Protein AF-A0AAJ3PY54-F1 (afdb_monomer)

Solvent-accessible surface area (backbone atoms only — not comparable to full-atom values): 5443 Å² total; per-residue (Å²): 136,85,86,75,76,69,83,66,86,71,66,76,83,81,51,77,75,67,36,73,42,71,41,44,29,62,84,31,76,56,49,32,64,71,33,71,92,53,70,34,81,52,65,39,36,36,53,59,55,46,50,51,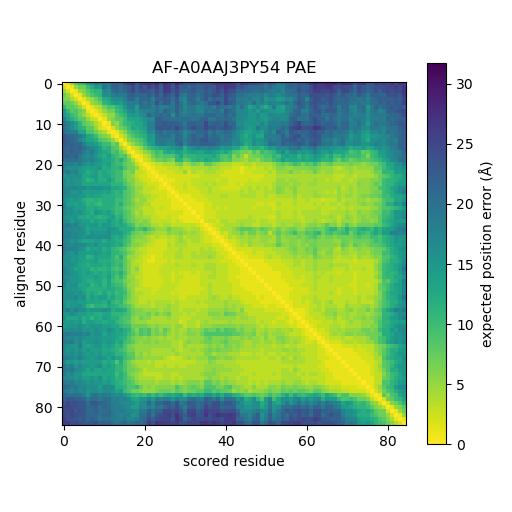44,68,77,42,47,95,74,56,54,76,91,67,56,47,73,68,52,53,48,51,51,48,68,69,64,51,71,95,72,82,76,85,130

Mean predicted aligned error: 9.93 Å

pLDDT: mean 72.61, std 16.74, range [34.09, 88.62]

Structure (mmCIF, N/CA/C/O backbone):
data_AF-A0AAJ3PY54-F1
#
_entry.id   AF-A0AAJ3PY54-F1
#
loop_
_atom_site.group_PDB
_atom_site.id
_atom_site.type_symbol
_atom_site.label_atom_id
_atom_site.label_alt_id
_atom_site.label_comp_id
_atom_site.label_asym_id
_atom_site.label_entity_id
_atom_site.label_seq_id
_atom_site.pdbx_PDB_ins_code
_atom_site.Cartn_x
_atom_site.Cartn_y
_atom_site.Cartn_z
_atom_site.occupancy
_atom_site.B_iso_or_equiv
_atom_site.auth_seq_id
_atom_site.auth_comp_id
_atom_site.auth_asym_id
_atom_site.auth_atom_id
_atom_site.pdbx_PDB_model_num
ATOM 1 N N . MET A 1 1 ? -6.849 -22.194 9.374 1.00 34.09 1 MET A N 1
ATOM 2 C CA . MET A 1 1 ? -6.477 -22.375 7.951 1.00 34.09 1 MET A CA 1
ATOM 3 C C . MET A 1 1 ? -5.141 -21.703 7.652 1.00 34.09 1 MET A C 1
ATOM 5 O O . MET A 1 1 ? -5.063 -20.485 7.712 1.00 34.09 1 MET A O 1
ATOM 9 N N . ARG A 1 2 ? -4.084 -22.461 7.330 1.00 42.00 2 ARG A N 1
ATOM 10 C CA . ARG A 1 2 ? -2.825 -21.893 6.816 1.00 42.00 2 ARG A CA 1
ATOM 11 C C . ARG A 1 2 ? -2.858 -21.977 5.290 1.00 42.00 2 ARG A C 1
ATOM 13 O O . ARG A 1 2 ? -2.499 -23.014 4.741 1.00 42.00 2 ARG A O 1
ATOM 20 N N . ARG A 1 3 ? -3.313 -20.923 4.597 1.00 49.09 3 ARG A N 1
ATOM 21 C CA . ARG A 1 3 ? -3.082 -20.814 3.146 1.00 49.09 3 ARG A CA 1
ATOM 22 C C . ARG A 1 3 ? -1.590 -20.583 2.948 1.00 49.09 3 ARG A C 1
ATOM 24 O O . ARG A 1 3 ? -1.097 -19.464 3.005 1.00 49.09 3 ARG A O 1
ATOM 31 N N . ARG A 1 4 ? -0.852 -21.681 2.819 1.00 41.53 4 ARG A N 1
ATOM 32 C CA . ARG A 1 4 ? 0.565 -21.687 2.484 1.00 41.53 4 ARG A CA 1
ATOM 33 C C . ARG A 1 4 ? 0.642 -21.398 0.986 1.00 41.53 4 ARG A C 1
ATOM 35 O O . ARG A 1 4 ? 0.775 -22.323 0.193 1.00 41.53 4 ARG A O 1
ATOM 42 N N . PHE A 1 5 ? 0.497 -20.127 0.605 1.00 49.25 5 PHE A N 1
ATOM 43 C CA . PHE A 1 5 ? 0.968 -19.663 -0.696 1.00 49.25 5 PHE A CA 1
ATOM 44 C C . PHE A 1 5 ? 2.478 -19.880 -0.671 1.00 49.25 5 PHE A C 1
ATOM 46 O O . PHE A 1 5 ? 3.237 -19.088 -0.117 1.00 49.25 5 PHE A O 1
ATOM 53 N N . LYS A 1 6 ? 2.907 -21.065 -1.124 1.00 45.41 6 LYS A N 1
ATOM 54 C CA . LYS A 1 6 ? 4.310 -21.320 -1.408 1.00 45.41 6 LYS A CA 1
ATOM 55 C C . LYS A 1 6 ? 4.690 -20.233 -2.393 1.00 45.41 6 LYS A C 1
ATOM 57 O O . LYS A 1 6 ? 4.158 -20.217 -3.498 1.00 45.41 6 LYS A O 1
ATOM 62 N N . TYR A 1 7 ? 5.553 -19.330 -1.951 1.00 44.66 7 TYR A N 1
ATOM 63 C CA . TYR A 1 7 ? 6.238 -18.391 -2.811 1.00 44.66 7 TYR A CA 1
ATOM 64 C C . TYR A 1 7 ? 6.886 -19.228 -3.917 1.00 44.66 7 TYR A C 1
ATOM 66 O O . TYR A 1 7 ? 7.888 -19.910 -3.696 1.00 44.66 7 TYR A O 1
ATOM 74 N N . ARG A 1 8 ? 6.224 -19.310 -5.071 1.00 42.62 8 ARG A N 1
ATOM 75 C CA . ARG A 1 8 ? 6.821 -19.877 -6.268 1.00 42.62 8 ARG A CA 1
ATOM 76 C C . ARG A 1 8 ? 7.691 -18.740 -6.782 1.00 42.62 8 ARG A C 1
ATOM 78 O O . ARG A 1 8 ? 7.132 -17.666 -6.987 1.00 42.62 8 ARG A O 1
ATOM 85 N N . PRO A 1 9 ? 9.016 -18.909 -6.924 1.00 41.47 9 PRO A N 1
ATOM 86 C CA . PRO A 1 9 ? 9.824 -17.883 -7.558 1.00 41.47 9 PRO A CA 1
ATOM 87 C C . PRO A 1 9 ? 9.257 -17.705 -8.965 1.00 41.47 9 PRO A C 1
ATOM 89 O O . PRO A 1 9 ? 9.383 -18.578 -9.826 1.00 41.47 9 PRO A O 1
ATOM 92 N N . VAL A 1 10 ? 8.501 -16.626 -9.143 1.00 51.44 10 VAL A N 1
ATOM 93 C CA . VAL A 1 10 ? 8.016 -16.178 -10.438 1.00 51.44 10 VAL A CA 1
ATOM 94 C C . VAL A 1 10 ? 9.265 -15.885 -11.254 1.00 51.44 10 VAL A C 1
ATOM 96 O O . VAL A 1 10 ? 10.141 -15.139 -10.815 1.00 51.44 10 VAL A O 1
ATOM 99 N N . ARG A 1 11 ? 9.421 -16.575 -12.389 1.00 46.88 11 ARG A N 1
ATOM 100 C CA . ARG A 1 11 ? 10.542 -16.310 -13.291 1.00 46.88 11 ARG A CA 1
ATOM 101 C C . ARG A 1 11 ? 10.461 -14.833 -13.692 1.00 46.88 11 ARG A C 1
ATOM 103 O O . ARG A 1 11 ? 9.369 -14.390 -14.045 1.00 46.88 11 ARG A O 1
ATOM 110 N N . PRO A 1 12 ? 11.577 -14.088 -13.672 1.00 51.28 12 PRO A N 1
ATOM 111 C CA . PRO A 1 12 ? 11.567 -12.643 -13.889 1.00 51.28 12 PRO A CA 1
ATOM 112 C C . PRO A 1 12 ? 11.056 -12.223 -15.274 1.00 51.28 12 PRO A C 1
ATOM 114 O O . PRO A 1 12 ? 10.791 -11.050 -15.456 1.00 51.28 12 PRO A O 1
ATOM 117 N N . ALA A 1 13 ? 10.879 -13.149 -16.225 1.00 52.41 13 ALA A N 1
ATOM 118 C CA . ALA A 1 13 ? 10.520 -12.854 -17.612 1.00 52.41 13 ALA A CA 1
ATOM 119 C C . ALA A 1 13 ? 9.019 -12.588 -17.883 1.00 52.41 13 ALA A C 1
ATOM 121 O O . ALA A 1 13 ? 8.712 -12.028 -18.927 1.00 52.41 13 ALA A O 1
ATOM 122 N N . ASP A 1 14 ? 8.098 -12.941 -16.974 1.00 51.59 14 ASP A N 1
ATOM 123 C CA . ASP A 1 14 ? 6.637 -12.808 -17.200 1.00 51.59 14 ASP A CA 1
ATOM 124 C C . ASP A 1 14 ? 5.979 -11.607 -16.474 1.00 51.59 14 ASP A C 1
ATOM 126 O O . ASP A 1 14 ? 4.782 -11.371 -16.623 1.00 51.59 14 ASP A O 1
ATOM 130 N N . LEU A 1 15 ? 6.736 -10.823 -15.689 1.00 54.41 15 LEU A N 1
ATOM 131 C CA . LEU A 1 15 ? 6.240 -9.662 -14.909 1.00 54.41 15 LEU A CA 1
ATOM 132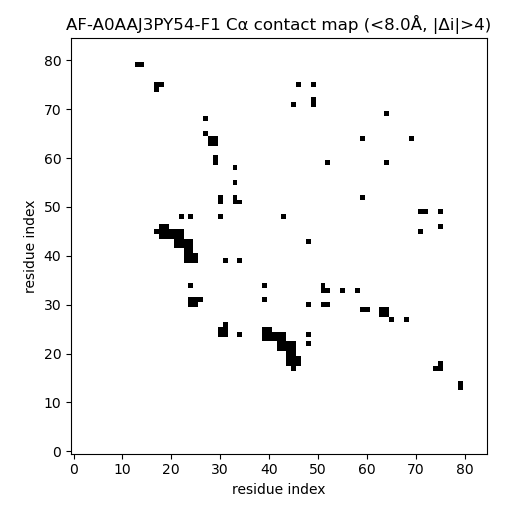 C C . LEU A 1 15 ? 6.859 -8.311 -15.345 1.00 54.41 15 LEU A C 1
ATOM 134 O O . LEU A 1 15 ? 6.753 -7.304 -14.640 1.00 54.41 15 LEU A O 1
ATOM 138 N N . THR A 1 16 ? 7.527 -8.290 -16.496 1.00 50.69 16 THR A N 1
ATOM 139 C CA . THR A 1 16 ? 8.641 -7.393 -16.874 1.00 50.69 16 THR A CA 1
ATOM 140 C C . THR A 1 16 ? 8.308 -5.930 -17.177 1.00 50.69 16 THR A C 1
ATOM 142 O O . THR A 1 16 ? 9.126 -5.239 -17.772 1.00 50.69 16 THR A O 1
ATOM 145 N N . THR A 1 17 ? 7.156 -5.392 -16.776 1.00 55.72 17 THR A N 1
ATOM 146 C CA . THR A 1 17 ? 6.895 -3.952 -16.998 1.00 55.72 17 THR A CA 1
ATOM 147 C C . THR A 1 17 ? 6.515 -3.191 -15.733 1.00 55.72 17 THR A C 1
ATOM 149 O O . THR A 1 17 ? 7.024 -2.095 -15.533 1.00 55.72 17 THR A O 1
ATOM 152 N N . ASN A 1 18 ? 5.725 -3.774 -14.824 1.00 59.84 18 ASN A N 1
ATOM 153 C CA . ASN A 1 18 ? 5.308 -3.087 -13.589 1.00 59.84 18 ASN A CA 1
ATOM 154 C C . ASN A 1 18 ? 6.010 -3.597 -12.316 1.00 59.84 18 ASN A C 1
ATOM 156 O O . ASN A 1 18 ? 5.964 -2.931 -11.286 1.00 59.84 18 ASN A O 1
ATOM 160 N N . ALA A 1 19 ? 6.683 -4.755 -12.352 1.00 64.50 19 ALA A N 1
ATOM 161 C CA . ALA A 1 19 ? 7.374 -5.308 -11.180 1.00 64.50 19 ALA A CA 1
ATOM 162 C C . ALA A 1 19 ? 8.742 -4.657 -10.892 1.00 64.50 19 ALA A C 1
ATOM 164 O O . ALA A 1 19 ? 9.197 -4.686 -9.748 1.00 64.50 19 ALA A O 1
ATOM 165 N N . GLU A 1 20 ? 9.382 -4.065 -11.906 1.00 67.12 20 GLU A N 1
ATOM 166 C CA . GLU A 1 20 ? 10.668 -3.357 -11.776 1.00 67.12 20 GLU A CA 1
ATOM 167 C C . GLU A 1 20 ? 10.517 -1.929 -11.237 1.00 67.12 20 GLU A C 1
ATOM 169 O O . GLU A 1 20 ? 11.510 -1.284 -10.898 1.00 67.12 20 GLU A O 1
ATOM 174 N N . THR A 1 21 ? 9.285 -1.420 -11.128 1.00 81.81 21 THR A N 1
ATOM 175 C CA . THR A 1 21 ? 9.029 -0.099 -10.558 1.00 81.81 21 THR A CA 1
ATOM 176 C C . THR A 1 21 ? 9.536 -0.055 -9.120 1.00 81.81 21 THR A C 1
ATOM 178 O O . THR A 1 21 ? 9.092 -0.819 -8.266 1.00 81.81 21 THR A O 1
ATOM 181 N N . MET A 1 22 ? 10.481 0.842 -8.849 1.00 84.44 22 MET A N 1
ATOM 182 C CA . MET A 1 22 ? 11.012 1.059 -7.508 1.00 84.44 22 MET A CA 1
ATOM 183 C C . MET A 1 22 ? 10.030 1.903 -6.696 1.00 84.44 22 MET A C 1
ATOM 185 O O . MET A 1 22 ? 9.653 3.003 -7.095 1.00 84.44 22 MET A O 1
ATOM 189 N N . ILE A 1 23 ? 9.626 1.378 -5.547 1.00 85.69 23 ILE A N 1
ATOM 190 C CA . ILE A 1 23 ? 8.660 1.962 -4.624 1.00 85.69 23 ILE A CA 1
ATOM 191 C C . ILE A 1 23 ? 9.368 2.256 -3.315 1.00 85.69 23 ILE A C 1
ATOM 193 O O . ILE A 1 23 ? 10.021 1.379 -2.749 1.00 85.69 23 ILE A O 1
ATOM 197 N N . VAL A 1 24 ? 9.208 3.473 -2.805 1.00 88.62 24 VAL A N 1
ATOM 198 C CA . VAL A 1 24 ? 9.665 3.835 -1.464 1.00 88.62 24 VAL A CA 1
ATOM 199 C C . VAL A 1 24 ? 8.508 3.620 -0.487 1.00 88.62 24 VAL A C 1
ATOM 201 O O . VAL A 1 24 ? 7.499 4.316 -0.592 1.00 88.62 24 VAL A O 1
ATOM 204 N N . PRO A 1 25 ? 8.610 2.690 0.480 1.00 86.75 25 PRO A N 1
ATOM 205 C CA . PRO A 1 25 ? 7.524 2.437 1.424 1.00 86.75 25 PRO A CA 1
ATOM 206 C C . PRO A 1 25 ? 7.079 3.653 2.228 1.00 86.75 25 PRO A C 1
ATOM 208 O O . PRO A 1 25 ? 5.920 3.730 2.612 1.00 86.75 25 PRO A O 1
ATOM 211 N N . ASN A 1 26 ? 7.969 4.615 2.469 1.00 87.94 26 ASN A N 1
ATOM 212 C CA . ASN A 1 26 ? 7.634 5.853 3.161 1.00 87.94 26 ASN A CA 1
ATOM 213 C C . ASN A 1 26 ? 6.602 6.725 2.417 1.00 87.94 26 ASN A C 1
ATOM 215 O O . ASN A 1 26 ? 5.910 7.494 3.082 1.00 87.94 26 ASN A O 1
ATOM 219 N N . ASP A 1 27 ? 6.464 6.587 1.093 1.00 85.75 27 ASP A N 1
ATOM 220 C CA . ASP A 1 27 ? 5.455 7.311 0.299 1.00 85.75 27 ASP A CA 1
ATOM 221 C C . ASP A 1 27 ? 4.037 6.746 0.480 1.00 85.75 27 ASP A C 1
ATOM 223 O O . ASP A 1 27 ? 3.056 7.353 0.049 1.00 85.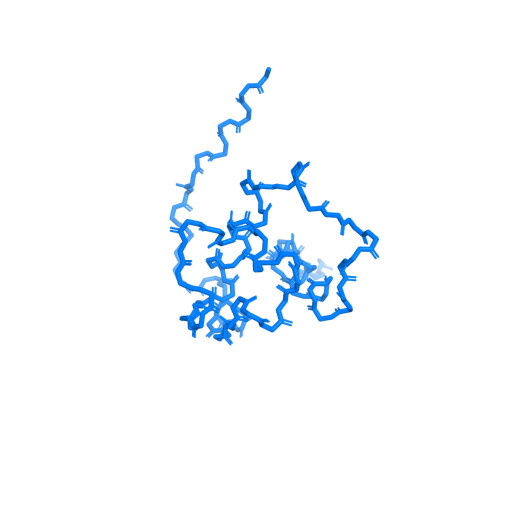75 27 ASP A O 1
ATOM 227 N N . PHE A 1 28 ? 3.923 5.586 1.130 1.00 83.88 28 PHE A N 1
ATOM 228 C CA . PHE A 1 28 ? 2.694 4.817 1.246 1.00 83.88 28 PHE A CA 1
ATOM 229 C C . PHE A 1 28 ? 2.372 4.559 2.717 1.00 83.88 28 PHE A C 1
ATOM 231 O O . PHE A 1 28 ? 3.115 3.844 3.387 1.00 83.88 28 PHE A O 1
ATOM 238 N N . PRO A 1 29 ? 1.284 5.119 3.269 1.00 84.69 29 PRO A N 1
ATOM 239 C CA . PRO A 1 29 ? 0.997 5.010 4.698 1.00 84.69 29 PRO A CA 1
ATOM 240 C C . PRO A 1 29 ? 0.751 3.561 5.143 1.00 84.69 29 PRO A C 1
ATOM 242 O O . PRO A 1 29 ? 1.224 3.161 6.214 1.00 84.69 29 PRO A O 1
ATOM 245 N N . GLU A 1 30 ? 0.079 2.753 4.318 1.00 87.12 30 GLU A N 1
ATOM 246 C CA . GLU A 1 30 ? -0.137 1.338 4.624 1.00 87.12 30 GLU A CA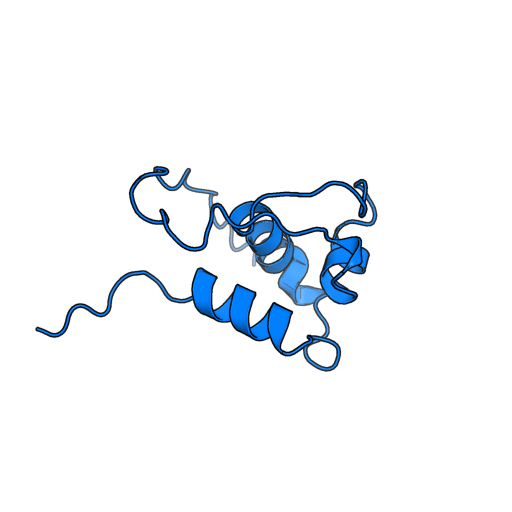 1
ATOM 247 C C . GLU A 1 30 ? 1.166 0.561 4.459 1.00 87.12 30 GLU A C 1
ATOM 249 O O . GLU A 1 30 ? 1.566 -0.157 5.376 1.00 87.12 30 GLU A O 1
ATOM 254 N N . LEU A 1 31 ? 1.908 0.771 3.362 1.00 85.56 31 LEU A N 1
ATOM 255 C CA . LEU A 1 31 ? 3.186 0.079 3.167 1.00 85.56 31 LEU A CA 1
ATOM 256 C C . LEU A 1 31 ? 4.186 0.405 4.281 1.00 85.56 31 LEU A C 1
ATOM 258 O O . LEU A 1 31 ? 4.819 -0.508 4.804 1.00 85.56 31 LEU A O 1
ATOM 262 N N . LYS A 1 32 ? 4.273 1.673 4.702 1.00 86.94 32 LYS A N 1
ATOM 263 C CA . LYS A 1 32 ? 5.066 2.140 5.847 1.00 86.94 32 LYS A CA 1
ATOM 264 C C . LYS A 1 32 ? 4.711 1.392 7.130 1.00 86.94 32 LYS A C 1
ATOM 266 O O . LYS A 1 32 ? 5.607 0.966 7.854 1.00 86.94 32 LYS A O 1
ATOM 271 N N . SER A 1 33 ? 3.419 1.188 7.384 1.00 85.81 33 SER A N 1
ATOM 272 C CA . SER A 1 33 ? 2.936 0.408 8.531 1.00 85.81 33 SER A CA 1
ATOM 273 C C . SER A 1 33 ? 3.332 -1.071 8.420 1.00 85.81 33 SER A C 1
ATOM 275 O O . SER A 1 33 ? 3.698 -1.700 9.414 1.00 85.81 33 SER A O 1
ATOM 277 N N . LEU A 1 34 ? 3.333 -1.628 7.205 1.00 85.81 34 LEU A N 1
AT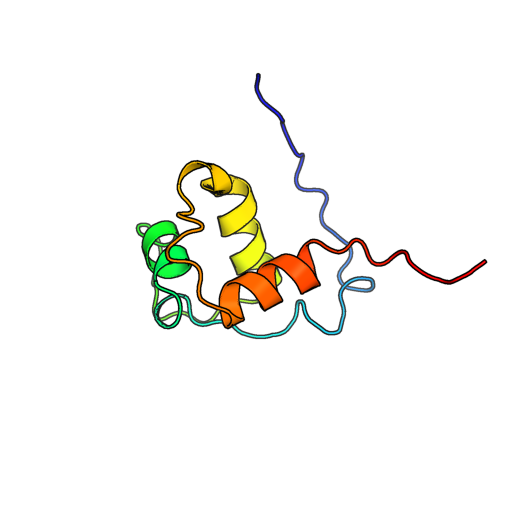OM 278 C CA . LEU A 1 34 ? 3.738 -3.013 6.947 1.00 85.81 34 LEU A CA 1
ATOM 279 C C . LEU A 1 34 ? 5.250 -3.242 7.073 1.00 85.81 34 LEU A C 1
ATOM 281 O O . LEU A 1 34 ? 5.670 -4.326 7.490 1.00 85.81 34 LEU A O 1
ATOM 285 N N . VAL A 1 35 ? 6.071 -2.245 6.731 1.00 86.25 35 VAL A N 1
ATOM 286 C CA . VAL A 1 35 ? 7.538 -2.304 6.822 1.00 86.25 35 VAL A CA 1
ATOM 287 C C . VAL A 1 35 ? 8.078 -1.883 8.185 1.00 86.25 35 VAL A C 1
ATOM 289 O O . VAL A 1 35 ? 9.252 -1.568 8.285 1.00 86.25 35 VAL A O 1
ATOM 292 N N . TRP A 1 36 ? 7.285 -1.936 9.257 1.00 82.69 36 TRP A N 1
ATOM 293 C CA . TRP A 1 36 ? 7.729 -1.570 10.613 1.00 82.69 36 TRP A CA 1
ATOM 294 C C . TRP A 1 36 ? 9.028 -2.267 11.079 1.00 82.69 36 TRP A C 1
ATOM 296 O O . TRP A 1 36 ? 9.734 -1.743 11.932 1.00 82.69 36 TRP A O 1
ATOM 306 N N . ASN A 1 37 ? 9.354 -3.441 10.519 1.00 81.69 37 ASN A N 1
ATOM 307 C CA . ASN A 1 37 ? 10.581 -4.204 10.794 1.00 81.69 37 ASN A CA 1
ATOM 308 C C . ASN A 1 37 ? 11.670 -4.036 9.704 1.00 81.69 37 ASN A C 1
ATOM 310 O O . ASN A 1 37 ? 12.571 -4.862 9.565 1.00 81.69 37 ASN A O 1
ATOM 314 N N . ARG A 1 38 ? 11.541 -3.034 8.836 1.00 80.94 38 ARG A N 1
ATOM 315 C CA . ARG A 1 38 ? 12.444 -2.730 7.719 1.00 80.94 38 ARG A CA 1
ATOM 316 C C . ARG A 1 38 ? 12.615 -1.215 7.609 1.00 80.94 38 ARG A C 1
ATOM 318 O O . ARG A 1 38 ? 11.892 -0.449 8.232 1.00 80.94 38 ARG A O 1
ATOM 325 N N . ASP A 1 39 ? 13.582 -0.789 6.806 1.00 83.88 39 ASP 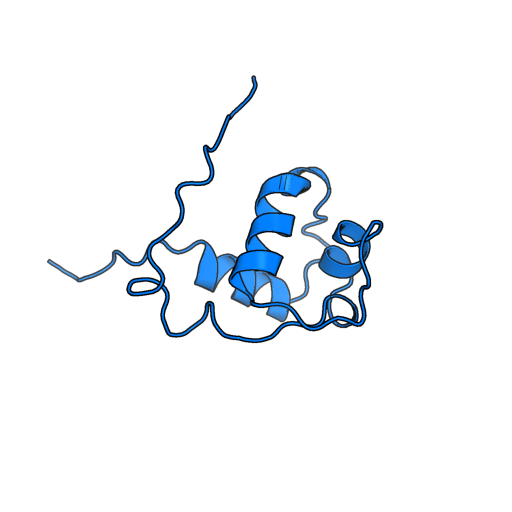A N 1
ATOM 326 C CA . ASP A 1 39 ? 13.788 0.630 6.530 1.00 83.88 39 ASP A CA 1
ATOM 327 C C . ASP A 1 39 ? 12.722 1.142 5.538 1.00 83.88 39 ASP A C 1
ATOM 329 O O . ASP A 1 39 ? 12.695 0.672 4.395 1.00 83.88 39 ASP A O 1
ATOM 333 N N . PRO A 1 40 ? 11.839 2.081 5.934 1.00 84.00 40 PRO A N 1
ATOM 334 C CA . PRO A 1 40 ? 10.816 2.626 5.048 1.00 84.00 40 PRO A CA 1
ATOM 335 C C . PRO A 1 40 ? 11.376 3.576 3.982 1.00 84.00 40 PRO A C 1
ATOM 337 O O . PRO A 1 40 ? 10.677 3.863 3.012 1.00 84.00 40 PRO A O 1
ATOM 340 N N . LEU A 1 41 ? 12.608 4.069 4.134 1.00 86.56 41 LEU A N 1
AT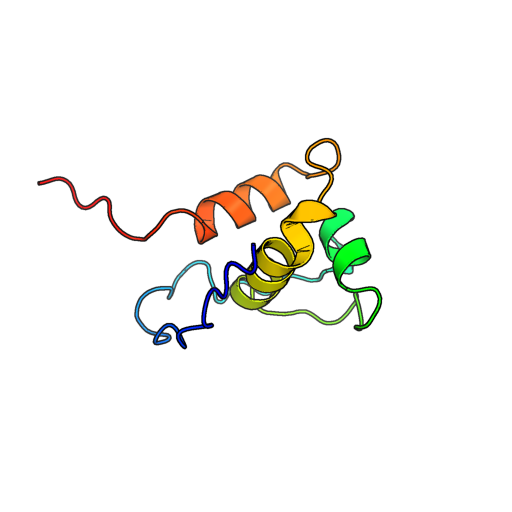OM 341 C CA . LEU A 1 41 ? 13.263 4.944 3.155 1.00 86.56 41 LEU A CA 1
ATOM 342 C C . LEU A 1 41 ? 13.942 4.153 2.034 1.00 86.56 41 LEU A C 1
ATOM 344 O O . LEU A 1 41 ? 14.318 4.716 1.006 1.00 86.56 41 LEU A O 1
ATOM 348 N N . ARG A 1 42 ? 14.096 2.839 2.210 1.00 86.00 42 ARG A N 1
ATOM 349 C CA . ARG A 1 42 ? 14.729 1.982 1.218 1.00 86.00 42 ARG A CA 1
ATOM 350 C C . ARG A 1 42 ? 13.760 1.688 0.077 1.00 86.00 42 ARG A C 1
ATOM 352 O O . ARG A 1 42 ? 12.795 0.946 0.254 1.00 86.00 42 ARG A O 1
ATOM 359 N N . ALA A 1 43 ? 14.068 2.225 -1.103 1.00 86.44 43 ALA A N 1
ATOM 360 C CA . ALA A 1 43 ? 13.379 1.861 -2.333 1.00 86.44 43 ALA A CA 1
ATOM 361 C C . ALA A 1 43 ? 13.481 0.345 -2.574 1.00 86.44 43 ALA A C 1
ATOM 363 O O . ALA A 1 43 ? 14.558 -0.247 -2.447 1.00 86.44 43 ALA A O 1
ATOM 364 N N . MET A 1 44 ? 12.354 -0.276 -2.907 1.00 87.19 44 MET A N 1
ATOM 365 C CA . MET A 1 44 ? 12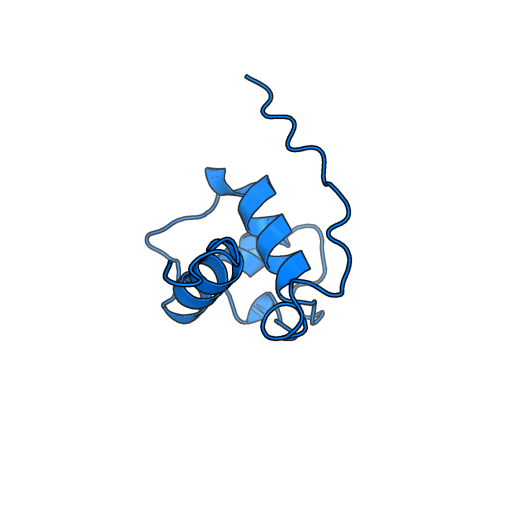.245 -1.702 -3.196 1.00 87.19 44 MET A CA 1
ATOM 366 C C . MET A 1 44 ? 11.363 -1.940 -4.417 1.00 87.19 44 MET A C 1
ATOM 368 O O . MET A 1 44 ? 10.498 -1.115 -4.712 1.00 87.19 44 MET A O 1
ATOM 372 N N . PRO A 1 45 ? 11.556 -3.046 -5.145 1.00 85.50 45 PRO A N 1
ATOM 373 C CA . PRO A 1 45 ? 10.751 -3.325 -6.320 1.00 85.50 45 PRO A CA 1
ATOM 374 C C . PRO A 1 45 ? 9.279 -3.525 -5.947 1.00 85.50 45 PRO A C 1
ATOM 376 O O . PRO A 1 45 ? 8.940 -4.054 -4.884 1.00 85.50 45 PRO A O 1
ATOM 379 N N . ALA A 1 46 ? 8.397 -3.139 -6.861 1.00 83.75 46 ALA A N 1
ATOM 380 C CA . ALA A 1 46 ? 6.954 -3.217 -6.707 1.00 83.75 46 ALA A CA 1
ATOM 381 C C . ALA A 1 46 ? 6.461 -4.628 -6.363 1.00 83.75 46 ALA A C 1
ATOM 383 O O . ALA A 1 46 ? 5.542 -4.787 -5.561 1.00 83.75 46 ALA A O 1
ATOM 384 N N . CYS A 1 47 ? 7.118 -5.664 -6.890 1.00 80.56 47 CYS A N 1
ATOM 385 C CA . CYS A 1 47 ? 6.816 -7.051 -6.543 1.00 80.56 47 CYS A CA 1
ATOM 386 C C . CYS A 1 47 ? 7.101 -7.383 -5.068 1.00 80.56 47 CYS A C 1
ATOM 388 O O . CYS A 1 47 ? 6.358 -8.148 -4.455 1.00 80.56 47 CYS A O 1
ATOM 390 N N . GLU A 1 48 ? 8.141 -6.796 -4.470 1.00 84.44 48 GLU A N 1
ATOM 391 C CA . GLU A 1 48 ? 8.457 -6.985 -3.054 1.00 84.44 48 GLU A CA 1
ATOM 392 C C . GLU A 1 48 ? 7.473 -6.217 -2.165 1.00 84.44 48 GLU A C 1
ATOM 394 O O . GLU A 1 48 ? 6.999 -6.754 -1.162 1.00 84.44 48 GLU A O 1
ATOM 399 N N . ALA A 1 49 ? 7.098 -4.999 -2.566 1.00 85.62 49 ALA A N 1
ATOM 400 C CA . ALA A 1 49 ? 6.030 -4.242 -1.918 1.00 85.62 49 ALA A CA 1
ATOM 401 C C . ALA A 1 49 ? 4.698 -5.016 -1.935 1.00 85.62 49 ALA A C 1
ATOM 403 O O . ALA A 1 49 ? 4.037 -5.158 -0.906 1.00 85.62 49 ALA A O 1
ATOM 404 N N . PHE A 1 50 ? 4.330 -5.595 -3.079 1.00 84.31 50 PHE A N 1
ATOM 405 C CA . PHE A 1 50 ? 3.126 -6.415 -3.212 1.00 84.31 50 PHE A CA 1
ATOM 406 C C . PHE A 1 50 ? 3.156 -7.662 -2.334 1.00 84.31 50 PHE A C 1
ATOM 408 O O . PHE A 1 50 ? 2.177 -7.966 -1.661 1.00 84.31 50 PHE A O 1
ATOM 415 N N . ALA A 1 51 ? 4.300 -8.333 -2.240 1.00 83.50 51 ALA A N 1
ATOM 416 C CA . ALA A 1 51 ? 4.466 -9.471 -1.346 1.00 83.50 51 ALA A CA 1
ATOM 417 C C . ALA A 1 51 ? 4.247 -9.117 0.131 1.00 83.50 51 ALA A C 1
ATOM 419 O O . ALA A 1 51 ? 3.741 -9.932 0.913 1.00 83.50 51 ALA A O 1
ATOM 420 N N . LEU A 1 52 ? 4.631 -7.900 0.532 1.00 86.44 52 LEU A N 1
ATOM 421 C CA . LEU A 1 52 ? 4.337 -7.383 1.864 1.00 86.44 52 LEU A CA 1
ATOM 422 C C . LEU A 1 52 ? 2.834 -7.174 2.044 1.00 86.44 52 LEU A C 1
ATOM 424 O O . LEU A 1 52 ? 2.316 -7.589 3.083 1.00 86.44 52 LEU A O 1
ATOM 428 N N . TYR A 1 53 ? 2.137 -6.614 1.053 1.00 86.12 53 TYR A N 1
ATOM 429 C CA . TYR A 1 53 ? 0.675 -6.517 1.075 1.00 86.12 53 TYR A CA 1
ATOM 430 C C . TYR A 1 53 ? 0.013 -7.894 1.149 1.00 86.12 53 TYR A C 1
ATOM 432 O O . TYR A 1 53 ? -0.802 -8.109 2.036 1.00 86.12 53 TYR A O 1
ATOM 440 N N . GLU A 1 54 ? 0.384 -8.858 0.305 1.00 85.25 54 GLU A N 1
ATOM 441 C CA . GLU A 1 54 ? -0.208 -10.203 0.313 1.00 85.25 54 GLU A CA 1
ATOM 442 C C . GLU A 1 54 ? -0.034 -10.894 1.668 1.00 85.25 54 GLU A C 1
ATOM 444 O O . GLU A 1 54 ? -0.982 -11.441 2.240 1.00 85.25 54 GLU A O 1
ATOM 449 N N . ARG A 1 55 ? 1.183 -10.850 2.225 1.00 83.19 55 ARG A N 1
ATOM 450 C CA . ARG A 1 55 ? 1.485 -11.499 3.505 1.00 83.19 55 ARG A CA 1
ATOM 451 C C . ARG A 1 55 ? 0.764 -10.834 4.674 1.00 83.19 55 ARG A C 1
ATOM 453 O O . ARG A 1 55 ? 0.397 -11.511 5.639 1.00 83.19 55 ARG A O 1
ATOM 460 N N . ASN A 1 56 ? 0.600 -9.518 4.611 1.00 86.44 56 ASN A N 1
ATOM 461 C CA . A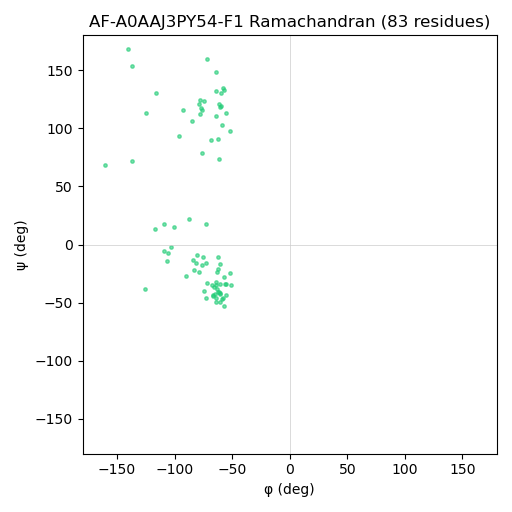SN A 1 56 ? 0.041 -8.719 5.690 1.00 86.44 56 ASN A CA 1
ATOM 462 C C . ASN A 1 56 ? -1.360 -8.189 5.376 1.00 86.44 56 ASN A C 1
ATOM 464 O O . ASN A 1 56 ? -1.818 -7.307 6.087 1.00 86.44 56 ASN A O 1
ATOM 468 N N . TRP A 1 57 ? -2.064 -8.761 4.393 1.00 83.25 57 TRP A N 1
ATOM 469 C CA . TRP A 1 57 ? -3.357 -8.267 3.900 1.00 83.25 57 TRP A CA 1
ATOM 470 C C . TRP A 1 57 ? -4.378 -8.017 5.015 1.00 83.25 57 TRP A C 1
ATOM 472 O O . TRP A 1 57 ? -5.124 -7.051 4.993 1.00 83.25 57 TRP A O 1
ATOM 482 N N . ARG A 1 58 ? -4.350 -8.852 6.058 1.00 83.31 58 ARG A N 1
ATOM 483 C CA . ARG A 1 58 ? -5.177 -8.718 7.271 1.00 83.31 58 ARG A CA 1
ATOM 484 C C . ARG A 1 58 ? -4.979 -7.419 8.070 1.00 83.31 58 ARG A C 1
ATOM 486 O O . ARG A 1 58 ? -5.782 -7.149 8.952 1.00 83.31 58 ARG A O 1
ATOM 493 N N . PHE A 1 59 ? -3.887 -6.700 7.838 1.00 80.75 59 PHE A N 1
ATOM 494 C CA . PHE A 1 59 ? -3.540 -5.435 8.488 1.00 80.75 59 PHE A CA 1
ATOM 495 C C . PHE A 1 59 ? -3.659 -4.238 7.552 1.00 80.75 59 PHE A C 1
ATOM 497 O O . PHE A 1 59 ? -3.448 -3.119 7.997 1.00 80.75 59 PHE A O 1
ATOM 504 N N . VAL A 1 60 ? -3.942 -4.483 6.274 1.00 82.56 60 VAL A N 1
ATOM 505 C CA . VAL A 1 60 ? -4.097 -3.426 5.284 1.00 82.56 60 VAL A CA 1
ATOM 506 C C . VAL A 1 60 ? -5.467 -2.805 5.489 1.00 82.56 60 VAL A C 1
ATOM 508 O O . VAL A 1 60 ? -6.485 -3.484 5.344 1.00 82.56 60 VAL A O 1
ATOM 511 N N . ASP A 1 61 ? -5.493 -1.523 5.825 1.00 82.81 61 ASP A N 1
ATOM 512 C CA . ASP A 1 61 ? -6.725 -0.757 5.915 1.00 82.81 61 ASP A CA 1
ATOM 513 C C . ASP A 1 61 ? -7.104 -0.230 4.528 1.00 82.81 61 ASP A C 1
ATOM 515 O O . ASP A 1 61 ? -6.521 0.721 4.001 1.00 82.81 61 ASP A O 1
ATOM 519 N N . THR A 1 62 ? -8.126 -0.839 3.925 1.00 80.75 62 THR A N 1
ATOM 520 C CA . THR A 1 62 ? -8.624 -0.425 2.609 1.00 80.75 62 THR A CA 1
ATOM 521 C C . THR A 1 62 ? -9.164 1.004 2.583 1.00 80.75 62 THR A C 1
ATOM 523 O O . THR A 1 62 ? -9.228 1.590 1.507 1.00 80.75 62 THR A O 1
ATOM 526 N N . GLY A 1 63 ? -9.540 1.571 3.735 1.00 81.94 63 GLY A N 1
ATOM 527 C CA . GLY A 1 63 ? -9.968 2.965 3.853 1.00 81.94 63 GLY A CA 1
ATOM 528 C C . GLY A 1 63 ? -8.813 3.970 3.811 1.00 81.94 63 GLY A C 1
ATOM 529 O O . GLY A 1 63 ? -9.045 5.147 3.548 1.00 81.94 63 GLY A O 1
ATOM 530 N N . ARG A 1 64 ? -7.572 3.519 4.040 1.00 82.38 64 ARG A N 1
ATOM 531 C CA . ARG A 1 64 ? -6.357 4.351 3.996 1.00 82.38 64 ARG A CA 1
ATOM 532 C C . ARG A 1 64 ? -5.503 4.115 2.755 1.00 82.38 64 ARG A C 1
ATOM 534 O O . ARG A 1 64 ? -4.564 4.876 2.525 1.00 82.38 64 ARG A O 1
ATOM 541 N N . LEU A 1 65 ? -5.845 3.106 1.950 1.00 83.62 65 LEU A N 1
ATOM 542 C CA . LEU A 1 65 ? -5.215 2.868 0.658 1.00 83.62 65 LEU A CA 1
ATOM 543 C C . LEU A 1 65 ? -5.421 4.077 -0.254 1.00 83.62 65 LEU A C 1
ATOM 545 O O . LEU A 1 65 ? -6.539 4.429 -0.631 1.00 83.62 65 LEU A O 1
ATOM 549 N N . THR A 1 66 ? -4.316 4.689 -0.648 1.00 85.00 66 THR A N 1
ATOM 550 C CA . THR A 1 66 ? -4.311 5.745 -1.656 1.00 85.00 66 THR A CA 1
ATOM 551 C C . THR A 1 66 ? -4.588 5.165 -3.044 1.00 85.00 66 THR A C 1
ATOM 553 O O . THR A 1 66 ? -4.354 3.983 -3.311 1.00 85.00 66 THR A O 1
ATOM 556 N N . GLU A 1 67 ? -5.030 6.003 -3.985 1.00 83.69 67 GLU A N 1
ATOM 557 C CA . GLU A 1 67 ? -5.262 5.569 -5.372 1.00 83.69 67 GLU A CA 1
ATOM 558 C C . GLU A 1 67 ? -4.019 4.938 -6.014 1.00 83.69 67 GLU A C 1
ATOM 560 O O . GLU A 1 67 ? -4.131 4.003 -6.809 1.00 83.69 67 GLU A O 1
ATOM 565 N N . ARG A 1 68 ? -2.823 5.424 -5.653 1.00 80.69 68 ARG A N 1
ATOM 566 C CA . ARG A 1 68 ? -1.547 4.867 -6.118 1.00 80.69 68 ARG A CA 1
ATOM 567 C C . ARG A 1 68 ? -1.325 3.445 -5.606 1.00 80.69 68 ARG A C 1
ATOM 569 O O . ARG A 1 68 ? -0.916 2.597 -6.391 1.00 80.69 68 ARG A O 1
ATOM 576 N N . GLU A 1 69 ? -1.631 3.168 -4.338 1.00 84.31 69 GLU A N 1
ATOM 577 C CA . GLU A 1 69 ? -1.527 1.813 -3.768 1.00 84.31 69 GLU A CA 1
ATOM 578 C C . GLU A 1 69 ? -2.544 0.879 -4.396 1.00 84.31 69 GLU A C 1
ATOM 580 O O . GLU A 1 69 ? -2.203 -0.235 -4.781 1.00 84.31 69 GLU A O 1
ATOM 585 N N . MET A 1 70 ? -3.787 1.336 -4.554 1.00 83.69 70 MET A N 1
ATOM 586 C CA . MET A 1 70 ? -4.821 0.534 -5.201 1.00 83.69 70 MET A CA 1
ATOM 587 C C . MET A 1 70 ? -4.456 0.201 -6.644 1.00 83.69 70 MET A C 1
ATOM 589 O O . MET A 1 70 ? -4.693 -0.924 -7.079 1.00 83.69 70 MET A O 1
ATOM 593 N N . ARG A 1 71 ? -3.885 1.158 -7.385 1.00 82.44 71 ARG A N 1
ATOM 594 C CA . ARG A 1 71 ? -3.398 0.927 -8.747 1.00 82.44 71 ARG A CA 1
ATOM 595 C C . ARG A 1 71 ? -2.257 -0.082 -8.746 1.00 82.44 71 ARG A C 1
ATOM 597 O O . ARG A 1 71 ? -2.340 -1.051 -9.480 1.00 82.44 71 ARG A O 1
ATOM 604 N N . LEU A 1 72 ? -1.284 0.066 -7.848 1.00 80.75 72 LEU A N 1
ATOM 605 C CA . LEU A 1 72 ? -0.187 -0.887 -7.706 1.00 80.75 72 LEU A CA 1
ATOM 606 C C . LEU A 1 72 ? -0.680 -2.311 -7.421 1.00 80.75 72 LEU A C 1
ATOM 608 O O . LEU A 1 72 ? -0.314 -3.258 -8.111 1.00 80.75 72 LEU A O 1
ATOM 612 N N . ILE A 1 73 ? -1.519 -2.458 -6.396 1.00 81.62 73 ILE A N 1
ATOM 613 C CA . ILE A 1 73 ? -2.076 -3.744 -5.983 1.00 81.62 73 ILE A CA 1
ATOM 614 C C . ILE A 1 73 ? -2.885 -4.334 -7.132 1.00 81.62 73 ILE A C 1
ATOM 616 O O . ILE A 1 73 ? -2.753 -5.518 -7.399 1.00 81.62 73 ILE A O 1
ATOM 620 N N . ARG A 1 74 ? -3.689 -3.534 -7.837 1.00 81.88 74 ARG A N 1
ATOM 621 C CA . ARG A 1 74 ? -4.468 -3.989 -8.993 1.00 81.88 74 ARG A CA 1
ATOM 622 C C . ARG A 1 74 ? -3.567 -4.441 -10.137 1.00 81.88 74 ARG A C 1
ATOM 624 O O . ARG A 1 74 ? -3.761 -5.541 -10.634 1.00 81.88 74 ARG A O 1
ATOM 631 N N . ASP A 1 75 ? -2.585 -3.635 -10.514 1.00 78.69 75 ASP A N 1
ATOM 632 C CA . ASP A 1 75 ? -1.685 -3.913 -11.634 1.00 78.69 75 ASP A CA 1
ATOM 633 C C . ASP A 1 75 ? -0.837 -5.169 -11.383 1.00 78.69 75 ASP A C 1
ATOM 635 O O . ASP A 1 75 ? -0.534 -5.901 -12.321 1.00 78.69 75 ASP A O 1
ATOM 639 N N . LEU A 1 76 ? -0.489 -5.446 -10.122 1.00 77.62 76 LEU A N 1
ATOM 640 C CA . LEU A 1 76 ? 0.280 -6.629 -9.720 1.00 77.62 76 LEU A CA 1
ATOM 641 C C . LEU A 1 76 ? -0.596 -7.847 -9.385 1.00 77.62 76 LEU A C 1
ATOM 643 O O . LEU A 1 76 ? -0.138 -8.980 -9.521 1.00 77.62 76 LEU A O 1
ATOM 647 N N . ALA A 1 77 ? -1.843 -7.638 -8.948 1.00 73.94 77 ALA A N 1
ATOM 648 C CA . ALA A 1 77 ? -2.797 -8.708 -8.652 1.00 73.94 77 ALA A CA 1
ATOM 649 C C . ALA A 1 77 ? -3.523 -9.219 -9.894 1.00 73.94 77 ALA A C 1
ATOM 651 O O . ALA A 1 77 ? -4.050 -10.330 -9.852 1.00 73.94 77 ALA A O 1
ATOM 652 N N . VAL A 1 78 ? -3.592 -8.433 -10.975 1.00 66.19 78 VAL A N 1
ATOM 653 C CA . VAL A 1 78 ? -4.084 -8.922 -12.263 1.00 66.19 78 VAL A CA 1
ATOM 654 C C . VAL A 1 78 ? -3.111 -10.008 -12.729 1.00 66.19 78 VAL A C 1
ATOM 656 O O . VAL A 1 78 ? -1.968 -9.695 -13.065 1.00 66.19 78 VAL A O 1
ATOM 659 N N . PRO A 1 79 ? -3.518 -11.293 -12.761 1.00 52.94 79 PRO A N 1
ATOM 660 C CA . PRO A 1 79 ? -2.718 -12.287 -13.448 1.00 52.94 79 PRO A CA 1
ATOM 661 C C . PRO A 1 79 ? -2.623 -11.836 -14.903 1.00 52.94 79 PRO A C 1
ATOM 663 O O . PRO A 1 79 ? -3.639 -11.492 -15.510 1.00 52.94 79 PRO A O 1
ATOM 666 N N . THR A 1 80 ? -1.414 -11.810 -15.453 1.00 51.34 80 THR A N 1
ATOM 667 C CA . THR A 1 80 ? -1.130 -11.554 -16.868 1.00 51.34 80 THR A CA 1
ATOM 668 C C . THR A 1 80 ? -1.785 -12.637 -17.735 1.00 51.34 80 THR A C 1
ATOM 670 O O . THR A 1 80 ? -1.153 -13.568 -18.214 1.00 51.34 80 THR A O 1
ATOM 673 N N . ALA A 1 81 ? -3.105 -12.577 -17.877 1.00 50.75 81 ALA A N 1
ATOM 674 C CA . ALA A 1 81 ? -3.912 -13.512 -18.640 1.00 50.75 81 ALA A CA 1
ATOM 675 C C . ALA A 1 81 ? -5.260 -12.863 -18.968 1.00 50.75 81 ALA A C 1
ATOM 677 O O . ALA A 1 81 ? -6.318 -13.257 -18.485 1.00 50.75 81 ALA A O 1
ATOM 678 N N . THR A 1 82 ? -5.237 -11.852 -19.824 1.00 43.62 82 THR A N 1
ATOM 679 C CA . THR A 1 82 ? -6.365 -11.603 -20.725 1.00 43.62 82 THR A CA 1
ATOM 680 C C . THR A 1 82 ? -5.782 -11.282 -22.091 1.00 43.62 82 THR A C 1
ATOM 682 O O . THR A 1 82 ? -5.757 -10.144 -22.541 1.00 43.62 82 THR A O 1
ATOM 685 N N . ALA A 1 83 ? -5.248 -12.322 -22.731 1.00 39.53 83 ALA A N 1
ATOM 686 C CA . ALA A 1 83 ? -5.253 -12.379 -24.182 1.00 39.53 83 ALA A CA 1
ATOM 687 C C . ALA A 1 83 ? -6.701 -12.713 -24.597 1.00 39.53 83 ALA A C 1
ATOM 689 O O . ALA A 1 83 ? -7.242 -13.701 -24.085 1.00 39.53 83 ALA A O 1
ATOM 690 N N . PRO A 1 84 ? -7.364 -11.902 -25.439 1.00 50.94 84 PRO A N 1
ATOM 691 C CA . PRO A 1 84 ? -8.664 -12.272 -25.983 1.00 50.94 84 PRO A CA 1
ATOM 692 C C . PRO A 1 84 ? -8.488 -13.521 -26.861 1.00 50.94 84 PRO A C 1
ATOM 694 O O . PRO A 1 84 ? -7.540 -13.596 -27.643 1.00 50.94 84 PRO A O 1
ATOM 697 N N . ARG A 1 85 ? -9.357 -14.520 -26.662 1.00 43.25 85 ARG A N 1
ATOM 698 C CA . ARG A 1 85 ? -9.490 -15.670 -27.569 1.00 43.25 85 ARG A CA 1
ATOM 699 C C . ARG A 1 85 ? -10.051 -15.238 -28.914 1.00 43.25 85 ARG A C 1
ATOM 701 O O . ARG A 1 85 ? -10.882 -14.303 -28.906 1.00 43.25 85 ARG A O 1
#

Radius of gyration: 13.5 Å; Cα contacts (8 Å, |Δi|>4): 69; chains: 1; bounding box: 25×30×38 Å

Sequence (85 aa):
MRRRFKYRPVRPADLTTNAETMIVPNDFPELKSLVWNRDPLRAMPACEAFALYERNWRFVDTGRLTEREMRLIRDLAVPTATAPR

Secondary structure (DSSP, 8-state):
-----------TTSSTTTSS-EE-GGG-HHHHHHTTTS-TTS-EEHHHHHHHHHHHGGG--TTT--HHHHHHHHHHHS-S-----

Foldseek 3Di:
DPPCPPPDPDDCPQLPPQQQDWDQLVVAPQLVVLCPVHDSRDTDTLVVSLVSCVVVVVSRDPVRGDPVNVCSNVSVVPDPDDPDD